Protein AF-A0A2U1C7B0-F1 (afdb_monomer_lite)

pLDDT: mean 85.65, std 7.54, range [52.12, 95.69]

Radius of gyration: 26.31 Å; chains: 1; bounding box: 56×19×80 Å

Structure (mmCIF, N/CA/C/O backbone):
data_AF-A0A2U1C7B0-F1
#
_entry.id   AF-A0A2U1C7B0-F1
#
loop_
_atom_site.group_PDB
_atom_site.id
_atom_site.type_symbol
_atom_site.label_atom_id
_atom_site.label_alt_id
_atom_site.label_comp_id
_atom_site.label_asym_id
_atom_site.label_entity_id
_atom_site.label_seq_id
_atom_site.pdbx_PDB_ins_code
_atom_site.Cartn_x
_atom_site.Cartn_y
_atom_site.Cartn_z
_atom_site.occupancy
_atom_site.B_iso_or_equiv
_atom_site.auth_seq_id
_atom_site.auth_comp_id
_atom_site.auth_asym_id
_atom_site.auth_atom_id
_atom_site.pdbx_PDB_model_num
ATOM 1 N N . MET A 1 1 ? 33.831 12.317 -49.950 1.00 58.91 1 MET A N 1
ATOM 2 C CA . MET A 1 1 ? 32.554 12.052 -49.264 1.00 58.91 1 MET A CA 1
ATOM 3 C C . MET A 1 1 ? 31.511 12.092 -50.343 1.00 58.91 1 MET A C 1
ATOM 5 O O . MET A 1 1 ? 31.180 13.172 -50.827 1.00 58.91 1 MET A O 1
ATOM 9 N N . ASP A 1 2 ? 31.132 10.909 -50.799 1.00 79.31 2 ASP A N 1
ATOM 10 C CA . ASP A 1 2 ? 30.275 10.746 -51.965 1.00 79.31 2 ASP A CA 1
ATOM 11 C C . ASP A 1 2 ? 28.805 10.803 -51.545 1.00 79.31 2 ASP A C 1
ATOM 13 O O . ASP A 1 2 ? 28.464 10.632 -50.374 1.00 79.31 2 ASP A O 1
ATOM 17 N N . ALA A 1 3 ? 27.903 11.053 -52.496 1.00 77.88 3 ALA A N 1
ATOM 18 C CA . ALA A 1 3 ? 26.464 11.127 -52.224 1.00 77.88 3 ALA A CA 1
ATOM 19 C C . ALA A 1 3 ? 25.931 9.866 -51.507 1.00 77.88 3 ALA A C 1
ATOM 21 O O . ALA A 1 3 ? 25.011 9.952 -50.693 1.00 77.88 3 ALA A O 1
ATOM 22 N N . GLN A 1 4 ? 26.558 8.711 -51.750 1.00 81.75 4 GLN A N 1
ATOM 23 C CA . GLN A 1 4 ? 26.255 7.452 -51.072 1.00 81.75 4 GLN A CA 1
ATOM 24 C C . GLN A 1 4 ? 26.572 7.492 -49.566 1.00 81.75 4 GLN A C 1
ATOM 26 O O . GLN A 1 4 ? 25.764 7.004 -48.775 1.00 81.75 4 GLN A O 1
ATOM 31 N N . ASP A 1 5 ? 27.656 8.150 -49.146 1.00 80.94 5 ASP A N 1
ATOM 32 C CA . ASP A 1 5 ? 28.03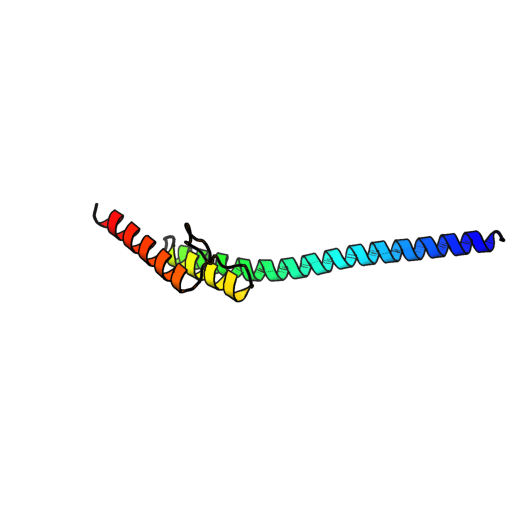6 8.274 -47.730 1.00 80.94 5 ASP A CA 1
ATOM 33 C C . ASP A 1 5 ? 26.998 9.085 -46.944 1.00 80.94 5 ASP A C 1
ATOM 35 O O . ASP A 1 5 ? 26.613 8.721 -45.832 1.00 80.94 5 ASP A O 1
ATOM 39 N N . PHE A 1 6 ? 26.478 10.159 -47.546 1.00 80.31 6 PHE A N 1
ATOM 40 C CA . PHE A 1 6 ? 25.424 10.973 -46.939 1.00 80.31 6 PHE A CA 1
ATOM 41 C C . PHE A 1 6 ? 24.107 10.205 -46.810 1.00 80.31 6 PHE A C 1
ATOM 43 O O . PHE A 1 6 ? 23.440 10.300 -45.778 1.00 80.31 6 PHE A O 1
ATOM 50 N N . THR A 1 7 ? 23.743 9.402 -47.816 1.00 87.12 7 THR A N 1
ATOM 51 C CA . THR A 1 7 ? 22.548 8.549 -47.727 1.00 87.12 7 THR A CA 1
ATOM 52 C C . THR A 1 7 ? 22.700 7.452 -46.675 1.00 87.12 7 THR A C 1
ATOM 54 O O . THR A 1 7 ? 21.766 7.213 -45.909 1.00 87.12 7 THR A O 1
ATOM 57 N N . ALA A 1 8 ? 23.881 6.837 -46.568 1.00 87.12 8 ALA A N 1
ATOM 58 C CA . ALA A 1 8 ? 24.165 5.812 -45.570 1.00 87.12 8 ALA A CA 1
ATOM 59 C C . ALA A 1 8 ? 24.121 6.380 -44.141 1.00 87.12 8 ALA A C 1
ATOM 61 O O . ALA A 1 8 ? 23.496 5.783 -43.264 1.00 87.12 8 ALA A O 1
ATOM 62 N N . LEU A 1 9 ? 24.701 7.564 -43.912 1.00 88.56 9 LEU A N 1
ATOM 63 C CA . LEU A 1 9 ? 24.630 8.259 -42.622 1.00 88.56 9 LEU A CA 1
ATOM 64 C C . LEU A 1 9 ? 23.198 8.679 -42.265 1.00 88.56 9 LEU A C 1
ATOM 66 O O . LEU A 1 9 ? 22.782 8.512 -41.119 1.00 88.56 9 LEU A O 1
ATOM 70 N N . GLY A 1 10 ? 22.428 9.177 -43.237 1.00 89.56 10 GLY A N 1
ATOM 71 C CA . GLY A 1 10 ? 21.024 9.541 -43.037 1.00 89.56 10 GLY A CA 1
ATOM 72 C C . GLY A 1 10 ? 20.154 8.342 -42.652 1.00 89.56 10 GLY A C 1
ATOM 73 O O . GLY A 1 10 ? 19.365 8.424 -41.710 1.00 89.56 10 GLY A O 1
ATOM 74 N N . LEU A 1 11 ? 20.343 7.203 -43.326 1.00 92.44 11 LEU A N 1
ATOM 75 C CA . LEU A 1 11 ? 19.661 5.951 -42.997 1.00 92.44 11 LEU A CA 1
ATOM 76 C C . LEU A 1 11 ? 20.052 5.438 -41.609 1.00 92.44 11 LEU A C 1
ATOM 78 O O . LEU A 1 11 ? 19.178 5.079 -40.823 1.00 92.44 11 LEU A O 1
ATOM 82 N N . LEU A 1 12 ? 21.344 5.449 -41.274 1.00 93.06 12 LEU A N 1
ATOM 83 C CA . LEU A 1 12 ? 21.828 5.005 -39.967 1.00 93.06 12 LEU A CA 1
ATOM 84 C C . LEU A 1 12 ? 21.268 5.878 -38.835 1.00 93.06 12 LEU A C 1
ATOM 86 O O . LEU A 1 12 ? 20.799 5.349 -37.828 1.00 93.06 12 LEU A O 1
ATOM 90 N N . ALA A 1 13 ? 21.227 7.200 -39.021 1.00 92.06 13 ALA A N 1
ATOM 91 C CA . ALA A 1 13 ? 20.611 8.120 -38.067 1.00 92.06 13 ALA A CA 1
ATOM 92 C C . ALA A 1 13 ? 19.104 7.856 -37.890 1.00 92.06 13 ALA A C 1
ATOM 94 O O . ALA A 1 13 ? 18.607 7.868 -36.761 1.00 92.06 13 ALA A O 1
ATOM 95 N N . LEU A 1 14 ? 18.386 7.557 -38.978 1.00 94.56 14 LEU A N 1
ATOM 96 C CA . LEU A 1 14 ? 16.972 7.170 -38.933 1.00 94.56 14 LEU A CA 1
ATOM 97 C C . LEU A 1 14 ? 16.755 5.874 -38.146 1.00 94.56 14 LEU A C 1
ATOM 99 O O . LEU A 1 14 ? 15.873 5.825 -37.289 1.00 94.56 14 LEU A O 1
ATOM 103 N N . PHE A 1 15 ? 17.575 4.847 -38.387 1.00 95.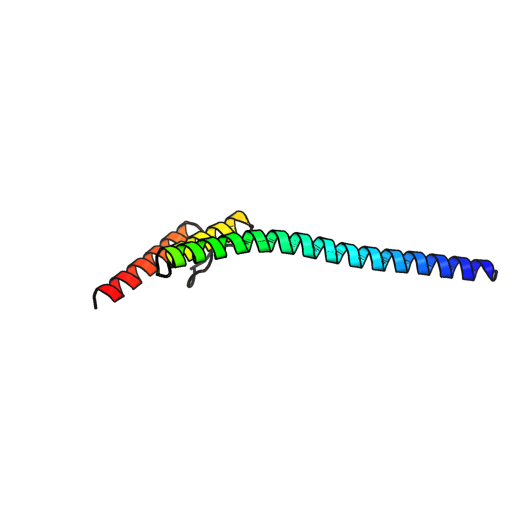69 15 PHE A N 1
ATOM 104 C CA . PHE A 1 15 ? 17.498 3.583 -37.652 1.00 95.69 15 PHE A CA 1
ATOM 105 C C . PHE A 1 15 ? 17.769 3.768 -36.157 1.00 95.69 15 PHE A C 1
ATOM 107 O O . PHE A 1 15 ? 17.014 3.254 -35.332 1.00 95.69 15 PHE A O 1
ATOM 114 N N . VAL A 1 16 ? 18.797 4.540 -35.796 1.00 94.75 16 VAL A N 1
ATOM 115 C CA . VAL A 1 16 ? 19.113 4.846 -34.391 1.00 94.75 16 VAL A CA 1
ATOM 116 C C . VAL A 1 16 ? 17.973 5.628 -33.731 1.00 94.75 16 VAL A C 1
ATOM 118 O O . VAL A 1 16 ? 17.556 5.289 -32.622 1.00 94.75 16 VAL A O 1
ATOM 121 N N . GLY A 1 17 ? 17.417 6.631 -34.418 1.00 94.88 17 GLY A N 1
ATOM 122 C CA . GLY A 1 17 ? 16.276 7.404 -33.926 1.00 94.88 17 GLY A CA 1
ATOM 123 C C . GLY A 1 17 ? 15.030 6.542 -33.712 1.00 94.88 17 GLY A C 1
ATOM 124 O O . GLY A 1 17 ? 14.399 6.616 -32.656 1.00 94.88 17 GLY A O 1
ATOM 125 N N . ALA A 1 18 ? 14.705 5.671 -34.670 1.00 94.94 18 ALA A N 1
ATOM 126 C CA . ALA A 1 18 ? 13.588 4.738 -34.559 1.00 94.94 18 ALA A CA 1
ATOM 127 C C . ALA A 1 18 ? 13.784 3.755 -33.394 1.00 94.94 18 ALA A C 1
ATOM 129 O O . ALA A 1 18 ? 12.875 3.581 -32.582 1.00 94.94 18 ALA A O 1
ATOM 130 N N . ALA A 1 19 ? 14.980 3.176 -33.249 1.00 94.75 19 ALA A N 1
ATOM 131 C CA . ALA A 1 19 ? 15.307 2.277 -32.144 1.00 94.75 19 ALA A CA 1
ATOM 132 C C . ALA A 1 19 ? 15.178 2.971 -30.777 1.00 94.75 19 ALA A C 1
ATOM 134 O O . ALA A 1 19 ? 14.604 2.400 -29.847 1.00 94.75 19 ALA A O 1
ATOM 135 N N . TYR A 1 20 ? 15.634 4.223 -30.658 1.00 94.94 20 TYR A N 1
ATOM 136 C CA . TYR A 1 20 ? 15.483 5.014 -29.436 1.00 94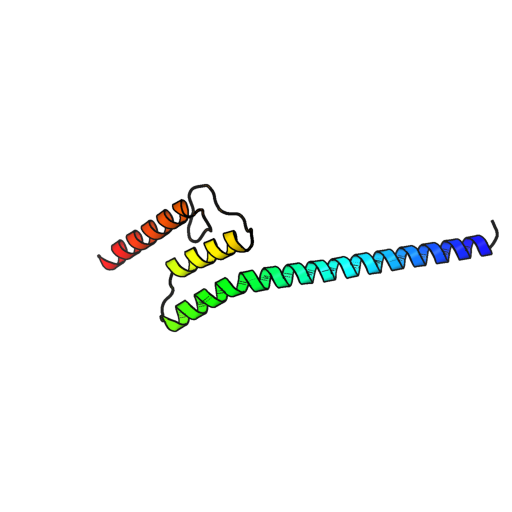.94 20 TYR A CA 1
ATOM 137 C C . TYR A 1 20 ? 14.009 5.272 -29.088 1.00 94.94 20 TYR A C 1
ATOM 139 O O . TYR A 1 20 ? 13.603 5.101 -27.936 1.00 94.94 20 TYR A O 1
ATOM 147 N N . LEU A 1 21 ? 13.188 5.655 -30.072 1.00 94.31 21 LEU A N 1
ATOM 148 C CA . LEU A 1 21 ? 11.758 5.899 -29.863 1.00 94.31 21 LEU A CA 1
ATOM 149 C C . LEU A 1 21 ? 11.017 4.620 -29.455 1.00 94.31 21 LEU A C 1
ATOM 151 O O . LEU A 1 21 ? 10.217 4.656 -28.516 1.00 94.31 21 LEU A O 1
ATOM 155 N N . ILE A 1 22 ? 11.328 3.490 -30.100 1.00 94.19 22 ILE A N 1
ATOM 156 C CA . ILE A 1 22 ? 10.768 2.181 -29.748 1.00 94.19 22 ILE A CA 1
ATOM 157 C C . ILE A 1 22 ? 11.177 1.811 -28.322 1.00 94.19 22 ILE A C 1
ATOM 159 O O . ILE A 1 22 ? 10.299 1.556 -27.499 1.00 94.19 22 ILE A O 1
ATOM 163 N N . GLY A 1 23 ? 12.466 1.877 -27.978 1.00 92.69 23 GLY A N 1
ATOM 164 C CA . GLY A 1 23 ? 12.950 1.573 -26.627 1.00 92.69 23 GLY A CA 1
ATOM 165 C C . GLY A 1 23 ? 12.304 2.453 -25.552 1.00 92.69 23 GLY A C 1
ATOM 166 O O . GLY A 1 2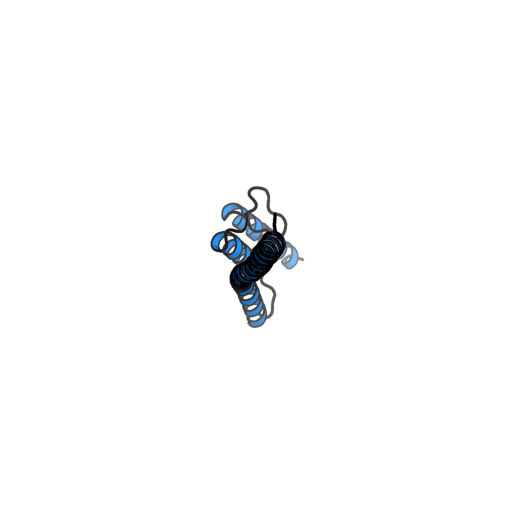3 ? 11.841 1.952 -24.527 1.00 92.69 23 GLY A O 1
ATOM 167 N N . ARG A 1 24 ? 12.166 3.760 -25.813 1.00 92.31 24 ARG A N 1
ATOM 168 C CA . ARG A 1 24 ? 11.467 4.696 -24.918 1.00 92.31 24 ARG A CA 1
ATOM 169 C C . ARG A 1 24 ? 9.986 4.348 -24.760 1.00 92.31 24 ARG A C 1
ATOM 171 O O . ARG A 1 24 ? 9.440 4.517 -23.672 1.00 92.31 24 ARG A O 1
ATOM 178 N N . SER A 1 25 ? 9.325 3.895 -25.824 1.00 90.38 25 SER A N 1
ATOM 179 C CA . SER A 1 25 ? 7.919 3.487 -25.765 1.00 90.38 25 SER A CA 1
ATOM 180 C C . SER A 1 25 ? 7.739 2.189 -24.971 1.00 90.38 25 SER A C 1
ATOM 182 O O . SER A 1 25 ? 6.925 2.157 -24.051 1.00 90.38 25 SER A O 1
ATOM 184 N N . VAL A 1 26 ? 8.563 1.169 -25.231 1.00 90.62 26 VAL A N 1
ATOM 185 C CA . VAL A 1 26 ? 8.538 -0.122 -24.528 1.00 90.62 26 VAL A CA 1
ATOM 186 C C . VAL A 1 26 ? 8.834 0.059 -23.042 1.00 90.62 26 VAL A C 1
ATOM 188 O O . VAL A 1 26 ? 8.103 -0.476 -22.212 1.00 90.62 26 VAL A O 1
ATOM 191 N N . GLY A 1 27 ? 9.826 0.884 -22.689 1.00 87.56 27 GLY A N 1
ATOM 192 C CA . GLY A 1 27 ? 10.134 1.184 -21.289 1.00 87.56 27 GLY A CA 1
ATOM 193 C C . GLY A 1 27 ? 8.955 1.819 -20.543 1.00 87.56 27 GLY A C 1
ATOM 194 O O . GLY A 1 27 ? 8.682 1.457 -19.401 1.00 87.56 27 GLY A O 1
ATOM 195 N N . LYS A 1 28 ? 8.190 2.706 -21.198 1.00 87.94 28 LYS A N 1
ATOM 196 C CA . LYS A 1 28 ? 6.964 3.269 -20.608 1.00 87.94 28 LYS A CA 1
ATOM 197 C C . LYS A 1 28 ? 5.887 2.210 -20.390 1.00 87.94 28 LYS A C 1
ATOM 199 O O . LYS A 1 28 ? 5.252 2.233 -19.341 1.00 87.94 28 LYS A O 1
ATOM 204 N N . TYR A 1 29 ? 5.682 1.305 -21.349 1.00 84.38 29 TYR A N 1
ATOM 205 C CA . TYR A 1 29 ? 4.691 0.233 -21.216 1.00 84.38 29 TYR A CA 1
ATOM 206 C C . TYR A 1 29 ? 5.048 -0.737 -20.088 1.00 84.38 29 TYR A C 1
ATOM 208 O O . TYR A 1 29 ? 4.207 -0.995 -19.232 1.00 84.38 29 TYR A O 1
ATOM 216 N N . GLN A 1 30 ? 6.302 -1.189 -20.018 1.00 86.31 30 GLN A N 1
ATOM 217 C CA . GLN A 1 30 ? 6.770 -2.067 -18.939 1.00 86.31 30 GLN A CA 1
ATOM 218 C C . GLN A 1 30 ? 6.649 -1.398 -17.568 1.00 86.31 30 GLN A C 1
ATOM 220 O O . GLN A 1 30 ? 6.193 -2.011 -16.604 1.00 86.31 30 GLN A O 1
ATOM 225 N N . GLN A 1 31 ? 7.005 -0.114 -17.475 1.00 82.31 31 GLN A N 1
ATOM 226 C CA . GLN A 1 31 ? 6.833 0.634 -16.237 1.00 82.31 31 GLN A CA 1
ATOM 227 C C . GLN A 1 31 ? 5.349 0.737 -15.856 1.00 82.31 31 GLN A C 1
ATOM 229 O O . GLN A 1 31 ? 5.006 0.526 -14.698 1.00 82.31 31 GLN A O 1
ATOM 234 N N . GLN A 1 32 ? 4.453 1.018 -16.805 1.00 84.56 32 GLN A N 1
ATOM 235 C CA . GLN A 1 32 ? 3.012 1.059 -16.536 1.00 84.56 32 GLN A CA 1
ATOM 236 C C . GLN A 1 32 ? 2.460 -0.288 -16.063 1.00 84.56 32 GLN A C 1
ATOM 238 O O . GLN A 1 32 ? 1.591 -0.303 -15.194 1.00 84.56 32 GLN A O 1
ATOM 243 N N . GLU A 1 33 ? 2.951 -1.398 -16.607 1.00 86.12 33 GLU A N 1
ATOM 244 C CA . GLU A 1 33 ? 2.533 -2.745 -16.217 1.00 86.12 33 GLU A CA 1
ATOM 245 C C . GLU A 1 33 ? 2.957 -3.076 -14.781 1.00 86.12 33 GLU A C 1
ATOM 247 O O . GLU A 1 33 ? 2.106 -3.416 -13.961 1.00 86.12 33 GLU A O 1
ATOM 252 N N . LEU A 1 34 ? 4.222 -2.828 -14.425 1.00 85.19 34 LEU A N 1
ATOM 253 C CA . LEU A 1 34 ? 4.713 -2.984 -13.049 1.00 85.19 34 LEU A CA 1
ATOM 254 C C . LEU A 1 34 ? 3.935 -2.108 -12.056 1.00 85.19 34 LEU A C 1
ATOM 256 O O . LEU A 1 34 ? 3.553 -2.558 -10.974 1.00 85.19 34 LEU A O 1
ATOM 260 N N . TRP A 1 35 ? 3.659 -0.855 -12.432 1.00 83.44 35 TRP A N 1
ATOM 261 C CA . TRP A 1 35 ? 2.842 0.047 -11.618 1.00 83.44 35 TRP A CA 1
ATOM 262 C C . TRP A 1 35 ? 1.402 -0.449 -11.476 1.00 83.44 35 TRP A C 1
ATOM 264 O O . TRP A 1 35 ? 0.826 -0.321 -10.396 1.00 83.44 35 TRP A O 1
ATOM 274 N N . ARG A 1 36 ? 0.814 -1.023 -12.532 1.00 85.25 36 ARG A N 1
ATOM 275 C CA . ARG A 1 36 ? -0.530 -1.613 -12.484 1.00 85.25 36 ARG A CA 1
ATOM 276 C C . ARG A 1 36 ? -0.586 -2.802 -11.544 1.00 85.25 36 ARG A C 1
ATOM 278 O O . ARG A 1 36 ? -1.479 -2.831 -10.707 1.00 85.25 36 ARG A O 1
ATOM 285 N N . GLU A 1 37 ? 0.351 -3.740 -11.642 1.00 84.81 37 GLU A N 1
ATOM 286 C CA . GLU A 1 37 ? 0.386 -4.906 -10.755 1.00 84.81 37 GLU A CA 1
ATOM 287 C C . GLU A 1 37 ? 0.535 -4.496 -9.288 1.00 84.81 37 GLU A C 1
ATOM 289 O O . GLU A 1 37 ? -0.186 -4.986 -8.419 1.00 84.81 37 GLU A O 1
ATOM 294 N N . HIS A 1 38 ? 1.435 -3.553 -9.010 1.00 84.00 38 HIS A N 1
ATOM 295 C CA . HIS A 1 38 ? 1.641 -3.039 -7.660 1.00 84.00 38 HIS A CA 1
ATOM 296 C C . HIS A 1 38 ? 0.402 -2.305 -7.118 1.00 84.00 38 HIS A C 1
ATOM 298 O O . HIS A 1 38 ? 0.010 -2.487 -5.961 1.00 84.00 38 HIS A O 1
ATOM 304 N N . MET A 1 39 ? -0.266 -1.508 -7.958 1.00 83.56 39 MET A N 1
ATOM 305 C CA . MET A 1 39 ? -1.512 -0.837 -7.583 1.00 83.56 39 MET A CA 1
ATOM 306 C C . MET A 1 39 ? -2.667 -1.815 -7.388 1.00 83.56 39 MET A C 1
ATOM 308 O O . MET A 1 39 ? -3.460 -1.624 -6.468 1.00 83.56 39 MET A O 1
ATOM 312 N N . ASP A 1 40 ? -2.754 -2.874 -8.194 1.00 87.94 40 ASP A N 1
ATOM 313 C CA . ASP A 1 40 ? -3.779 -3.905 -8.040 1.00 87.94 40 ASP A CA 1
ATOM 314 C C . ASP A 1 40 ? -3.653 -4.598 -6.679 1.00 87.94 40 ASP A C 1
ATOM 316 O O . ASP A 1 40 ? -4.627 -4.676 -5.928 1.00 87.94 40 ASP A O 1
ATOM 320 N N . LYS A 1 41 ? -2.433 -4.992 -6.288 1.00 86.12 41 LYS A N 1
ATOM 321 C CA . LYS A 1 41 ? -2.172 -5.551 -4.952 1.00 86.12 41 LYS A CA 1
ATOM 322 C C . LYS A 1 41 ? -2.557 -4.580 -3.836 1.00 86.12 41 LYS A C 1
ATOM 324 O O . LYS A 1 41 ? -3.268 -4.963 -2.909 1.00 86.12 41 LYS A O 1
ATOM 329 N N . CYS A 1 42 ? -2.173 -3.307 -3.956 1.00 84.25 42 CYS A N 1
ATOM 330 C CA . CYS A 1 42 ? -2.564 -2.266 -3.003 1.00 84.25 42 CYS A CA 1
ATOM 331 C C . CYS A 1 42 ? -4.091 -2.109 -2.882 1.00 84.25 42 CYS A C 1
ATOM 333 O O . CYS A 1 42 ? -4.607 -1.923 -1.777 1.00 84.25 42 CYS A O 1
ATOM 335 N N . ASN A 1 43 ? -4.811 -2.179 -4.004 1.00 88.56 43 ASN A N 1
ATOM 336 C CA . ASN A 1 43 ? -6.260 -2.007 -4.054 1.00 88.56 43 ASN A CA 1
ATOM 337 C C . ASN A 1 43 ? -7.013 -3.179 -3.419 1.00 88.56 43 ASN A C 1
ATOM 339 O O . ASN A 1 43 ? -8.051 -2.953 -2.800 1.00 88.56 43 ASN A O 1
ATOM 343 N N . ARG A 1 44 ? -6.479 -4.407 -3.482 1.00 90.81 44 ARG A N 1
ATOM 344 C CA . ARG A 1 44 ? -7.099 -5.585 -2.844 1.00 90.81 44 ARG A CA 1
ATOM 345 C C . ARG A 1 44 ? -7.333 -5.387 -1.348 1.00 90.81 44 ARG A C 1
ATOM 347 O O . ARG A 1 44 ? -8.401 -5.734 -0.856 1.00 90.81 44 ARG A O 1
ATOM 354 N N . TYR A 1 45 ? -6.390 -4.770 -0.635 1.00 89.31 45 TYR A N 1
ATOM 355 C CA . TYR A 1 45 ? -6.560 -4.457 0.789 1.00 89.31 45 TYR A CA 1
ATOM 356 C C . TYR A 1 45 ? -7.683 -3.444 1.035 1.00 89.31 45 TYR A C 1
ATOM 358 O O . TYR A 1 45 ? -8.435 -3.575 1.997 1.00 89.31 45 TYR A O 1
ATOM 366 N N . VAL A 1 46 ? -7.818 -2.441 0.163 1.00 88.06 46 VAL A N 1
ATOM 367 C CA . VAL A 1 46 ? -8.879 -1.428 0.266 1.00 88.06 46 VAL A CA 1
ATOM 368 C C . 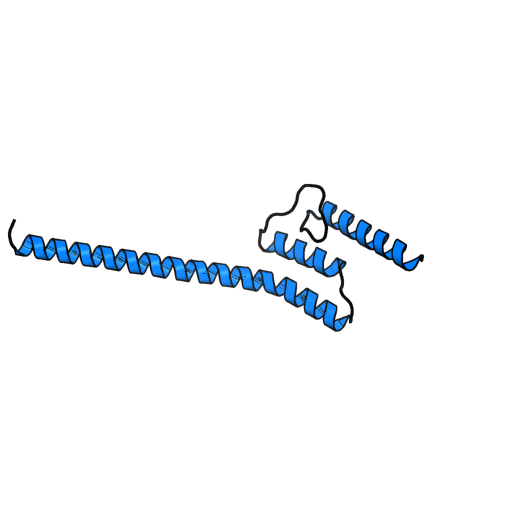VAL A 1 46 ? -10.247 -2.054 0.007 1.00 88.06 46 VAL A C 1
ATOM 370 O O . VAL A 1 46 ? -11.185 -1.796 0.759 1.00 88.06 46 VAL A O 1
ATOM 373 N N . TYR A 1 47 ? -10.357 -2.899 -1.021 1.00 91.94 47 TYR A N 1
ATOM 374 C CA . TYR A 1 47 ? -11.595 -3.616 -1.320 1.00 91.94 47 TYR A CA 1
ATOM 375 C C . TYR A 1 47 ? -11.976 -4.585 -0.205 1.00 91.94 47 TYR A C 1
ATOM 377 O O . TYR A 1 47 ? -13.121 -4.563 0.221 1.00 91.94 47 TYR A O 1
ATOM 385 N N . ALA A 1 48 ? -11.019 -5.323 0.362 1.00 92.69 48 ALA A N 1
ATOM 386 C CA . ALA A 1 48 ? -11.286 -6.219 1.485 1.00 92.69 48 ALA A CA 1
ATOM 387 C C . ALA A 1 48 ? -11.880 -5.486 2.701 1.00 92.69 48 ALA A C 1
ATOM 389 O O . ALA A 1 48 ? -12.811 -5.985 3.329 1.00 92.69 48 ALA A O 1
ATOM 390 N N . VAL A 1 49 ? -11.385 -4.284 3.025 1.00 92.75 49 VAL A N 1
ATOM 391 C CA . VAL A 1 49 ? -11.975 -3.479 4.108 1.00 92.75 49 VAL A CA 1
ATOM 392 C C . VAL A 1 49 ? -13.358 -2.965 3.731 1.00 92.75 49 VAL A C 1
ATOM 394 O O . VAL A 1 49 ? -14.255 -2.975 4.565 1.00 92.75 49 VAL A O 1
ATOM 397 N N . LYS A 1 50 ? -13.560 -2.543 2.481 1.00 92.19 50 LYS A N 1
ATOM 398 C CA . LYS A 1 50 ? -14.872 -2.087 2.014 1.00 92.19 50 LYS A CA 1
ATOM 399 C C . LYS A 1 50 ? -15.915 -3.207 2.055 1.00 92.19 50 LYS A C 1
ATOM 401 O O . LYS A 1 50 ? -17.054 -2.959 2.447 1.00 92.19 50 LYS A O 1
ATOM 406 N N . ASP A 1 51 ? -15.537 -4.419 1.671 1.00 94.31 51 ASP A N 1
ATOM 407 C CA . ASP A 1 51 ? -16.407 -5.592 1.725 1.00 94.31 51 ASP A CA 1
ATOM 408 C C . ASP A 1 51 ? -16.743 -5.941 3.177 1.00 94.31 51 ASP A C 1
ATOM 410 O O . ASP A 1 51 ? -17.911 -6.151 3.499 1.00 94.31 51 ASP A O 1
ATOM 414 N N . LEU A 1 52 ? -15.752 -5.886 4.076 1.00 92.44 52 LEU A N 1
ATOM 415 C CA . LEU A 1 52 ? -15.968 -6.045 5.514 1.00 92.44 52 LEU A CA 1
ATOM 416 C C . LEU A 1 52 ? -16.945 -4.996 6.062 1.00 92.44 52 LEU A C 1
ATOM 418 O O . LEU A 1 52 ? -17.903 -5.355 6.741 1.00 92.44 52 LEU A O 1
ATOM 422 N N . ASP A 1 53 ? -16.734 -3.715 5.752 1.00 92.75 53 ASP A N 1
ATOM 423 C CA . ASP A 1 53 ? -17.617 -2.622 6.175 1.00 92.75 53 ASP A CA 1
ATOM 424 C C . ASP A 1 53 ? -19.047 -2.827 5.639 1.00 92.75 53 ASP A C 1
ATOM 426 O O . ASP A 1 53 ? -20.028 -2.564 6.335 1.00 92.75 53 ASP A O 1
ATOM 430 N N . THR A 1 54 ? -19.172 -3.344 4.412 1.00 92.88 54 THR A N 1
ATOM 431 C CA . THR A 1 54 ? -20.463 -3.656 3.782 1.00 92.88 54 THR A CA 1
ATOM 432 C C . THR A 1 54 ? -21.169 -4.810 4.494 1.00 92.88 54 THR A C 1
ATOM 434 O O . THR A 1 54 ? -22.365 -4.716 4.759 1.00 92.88 54 THR A O 1
ATOM 437 N N . TRP A 1 55 ? -20.452 -5.883 4.837 1.00 91.88 55 TRP A N 1
ATOM 438 C CA . TRP A 1 55 ? -21.014 -7.034 5.553 1.00 91.88 55 TRP A CA 1
ATOM 439 C C . TRP A 1 55 ? -21.398 -6.705 6.993 1.00 91.88 55 TRP A C 1
ATOM 441 O O . TRP A 1 55 ? -22.434 -7.158 7.472 1.00 91.88 55 TRP A O 1
ATOM 451 N N . CYS A 1 56 ? -20.583 -5.904 7.677 1.00 91.19 56 CYS A N 1
ATOM 452 C CA . CYS A 1 56 ? -20.834 -5.494 9.056 1.00 91.19 56 CYS A CA 1
ATOM 453 C C . CYS A 1 56 ? -21.890 -4.381 9.163 1.00 91.19 56 CYS A C 1
ATOM 455 O O . CYS A 1 56 ? -22.406 -4.132 10.251 1.00 91.19 56 CYS A O 1
ATOM 457 N N . GLY A 1 57 ? -22.201 -3.687 8.062 1.00 90.88 57 GLY A N 1
ATOM 458 C CA . GLY A 1 57 ? -23.148 -2.569 8.040 1.00 90.88 57 GLY A CA 1
ATOM 459 C C . GLY A 1 57 ? -22.645 -1.303 8.747 1.00 90.88 57 GLY A C 1
ATOM 460 O O . GLY A 1 57 ? -23.417 -0.371 8.962 1.00 90.88 57 GLY A O 1
ATOM 461 N N . HIS A 1 58 ? -21.364 -1.248 9.114 1.00 88.81 58 HIS A N 1
ATOM 462 C CA . HIS A 1 58 ? -20.726 -0.084 9.719 1.00 88.81 58 HIS A CA 1
ATOM 463 C C . HIS A 1 58 ? -19.253 -0.016 9.316 1.00 88.81 58 HIS A C 1
ATOM 465 O O . HIS A 1 58 ? -18.628 -1.030 9.014 1.00 88.81 58 HIS A O 1
ATOM 471 N N . GLN A 1 59 ? -18.672 1.184 9.362 1.00 87.75 59 GLN A N 1
ATOM 472 C CA . GLN A 1 59 ? -17.243 1.345 9.112 1.00 87.75 59 GLN A CA 1
ATOM 473 C C . GLN A 1 59 ? -16.418 0.824 10.292 1.00 87.75 59 GLN A C 1
ATOM 475 O O . GLN A 1 59 ? -16.707 1.153 11.446 1.00 87.75 59 GLN A O 1
ATOM 480 N N . SER A 1 60 ? -15.372 0.048 10.007 1.00 88.19 60 SER A N 1
ATOM 481 C CA . SER A 1 60 ? -14.425 -0.458 11.000 1.00 88.19 60 SER A CA 1
ATOM 482 C C . SER A 1 60 ? -13.088 0.296 10.922 1.00 88.19 60 SER A C 1
ATOM 484 O O . SER A 1 60 ? -12.239 -0.011 10.075 1.00 88.19 60 SER A O 1
ATOM 486 N N . PRO A 1 61 ? -12.849 1.292 11.801 1.00 86.56 61 PRO A N 1
ATOM 487 C CA . PRO A 1 61 ? -11.581 2.024 11.818 1.00 86.56 61 PRO A CA 1
ATOM 488 C C . PRO A 1 61 ? -10.387 1.104 12.133 1.00 86.56 61 PRO A C 1
ATOM 490 O O . PRO A 1 61 ? -9.310 1.277 11.562 1.00 86.56 61 PRO A O 1
ATOM 493 N N . HIS A 1 62 ? -10.590 0.061 12.947 1.00 88.31 62 HIS A N 1
ATOM 494 C CA . HIS A 1 62 ? -9.586 -0.969 13.232 1.00 88.31 62 HIS A CA 1
ATOM 495 C C . HIS A 1 62 ? -9.167 -1.728 11.971 1.00 88.31 62 HIS A C 1
ATOM 497 O O . HIS A 1 62 ? -7.973 -1.902 11.723 1.00 88.31 62 HIS A O 1
ATOM 503 N N . ALA A 1 63 ? -10.132 -2.145 11.147 1.00 89.88 63 ALA A N 1
ATOM 504 C CA . ALA A 1 63 ? -9.846 -2.876 9.916 1.00 89.88 63 ALA A CA 1
ATOM 505 C C . ALA A 1 63 ? -9.072 -2.019 8.907 1.00 89.88 63 ALA A C 1
ATOM 507 O O . ALA A 1 63 ? -8.113 -2.504 8.305 1.00 89.88 63 ALA A O 1
ATOM 508 N N . ARG A 1 64 ? -9.420 -0.730 8.769 1.00 89.56 64 ARG A N 1
ATOM 509 C CA . ARG A 1 64 ? -8.678 0.211 7.909 1.00 89.56 64 ARG A CA 1
ATOM 510 C C . ARG A 1 64 ? -7.217 0.345 8.324 1.00 89.56 64 ARG A C 1
ATOM 512 O O . ARG A 1 64 ? -6.334 0.294 7.468 1.00 89.56 64 ARG A O 1
ATOM 519 N N . LEU A 1 65 ? -6.965 0.499 9.621 1.00 89.31 65 LEU A N 1
ATOM 520 C CA . LEU A 1 65 ? -5.616 0.625 10.170 1.00 89.31 65 LEU A CA 1
ATOM 521 C C . LEU A 1 65 ? -4.780 -0.640 9.940 1.00 89.31 65 LEU A C 1
ATOM 523 O O . LEU A 1 65 ? -3.645 -0.554 9.469 1.00 89.31 65 LEU A O 1
ATOM 527 N N . ILE A 1 66 ? -5.353 -1.819 10.200 1.00 88.25 66 ILE A N 1
ATOM 528 C CA . ILE A 1 66 ? -4.679 -3.103 9.963 1.00 88.25 66 ILE A CA 1
ATOM 529 C C . ILE A 1 66 ? -4.385 -3.289 8.472 1.00 88.25 66 ILE A C 1
ATOM 531 O O . ILE A 1 66 ? -3.257 -3.611 8.105 1.00 88.25 66 ILE A O 1
ATOM 535 N N . ALA A 1 67 ? -5.360 -3.035 7.598 1.00 89.81 67 ALA A N 1
ATOM 536 C CA . ALA A 1 67 ? -5.176 -3.162 6.156 1.00 89.81 67 ALA A CA 1
ATOM 537 C C . ALA A 1 67 ? -4.107 -2.203 5.618 1.00 89.81 67 ALA A C 1
ATOM 539 O O . ALA A 1 67 ? -3.324 -2.587 4.753 1.00 89.81 67 ALA A O 1
ATOM 540 N N . ARG A 1 68 ? -4.018 -0.978 6.152 1.00 86.88 68 ARG A N 1
ATOM 541 C CA . ARG A 1 68 ? -2.943 -0.037 5.808 1.00 86.88 68 ARG A CA 1
ATOM 542 C C . ARG A 1 68 ? -1.575 -0.516 6.277 1.00 86.88 68 ARG A C 1
ATOM 544 O O . ARG A 1 68 ? -0.627 -0.422 5.506 1.00 86.88 68 ARG A O 1
ATOM 551 N N . HIS A 1 69 ? -1.466 -1.064 7.488 1.00 88.62 69 HIS A N 1
ATOM 552 C CA . HIS A 1 69 ? -0.216 -1.663 7.959 1.00 88.62 69 HIS A CA 1
ATOM 553 C C . HIS A 1 69 ? 0.214 -2.839 7.072 1.00 88.62 69 HIS A C 1
ATOM 555 O O . HIS A 1 69 ? 1.357 -2.875 6.629 1.00 88.62 69 HIS A O 1
ATOM 561 N N . LEU A 1 70 ? -0.705 -3.761 6.765 1.00 87.69 70 LEU A N 1
ATOM 562 C CA . LEU A 1 70 ? -0.436 -4.909 5.894 1.00 87.69 70 LEU A CA 1
ATOM 563 C C . LEU A 1 70 ? -0.043 -4.474 4.484 1.00 87.69 70 LEU A C 1
ATOM 565 O O . LEU A 1 70 ? 0.913 -5.010 3.934 1.00 87.69 70 LEU A O 1
ATOM 569 N N . ARG A 1 71 ? -0.728 -3.472 3.926 1.00 88.31 71 ARG A N 1
ATOM 570 C CA . ARG A 1 71 ? -0.371 -2.879 2.638 1.00 88.31 71 ARG A CA 1
ATOM 571 C C . ARG A 1 71 ? 1.040 -2.295 2.677 1.00 88.31 71 ARG A C 1
ATOM 573 O O . ARG A 1 71 ? 1.824 -2.576 1.783 1.00 88.31 71 ARG A O 1
ATOM 580 N N . SER A 1 72 ? 1.386 -1.511 3.696 1.00 87.31 72 SER A N 1
ATOM 581 C CA . SER A 1 72 ? 2.722 -0.915 3.779 1.00 87.31 72 SER A CA 1
ATOM 582 C C . SER A 1 72 ? 3.823 -1.946 4.014 1.00 87.31 72 SER A C 1
ATOM 584 O O . SER A 1 72 ? 4.835 -1.919 3.322 1.00 87.31 72 SER A O 1
ATOM 586 N N . ALA A 1 73 ? 3.617 -2.895 4.927 1.00 85.12 73 ALA A N 1
ATOM 587 C CA . ALA A 1 73 ? 4.587 -3.948 5.210 1.00 85.12 73 ALA A CA 1
ATOM 588 C C . ALA A 1 73 ? 4.746 -4.941 4.042 1.00 85.12 73 ALA A C 1
ATOM 590 O O . ALA A 1 73 ? 5.861 -5.365 3.755 1.00 85.12 73 ALA A O 1
ATOM 591 N N . GLY A 1 74 ? 3.646 -5.306 3.374 1.00 81.69 74 GLY A N 1
ATOM 592 C CA . GLY A 1 74 ? 3.622 -6.292 2.290 1.00 81.69 74 GLY A CA 1
ATOM 593 C C . GLY A 1 74 ? 4.063 -5.744 0.934 1.00 81.69 74 GLY A C 1
ATOM 594 O O . GLY A 1 74 ? 4.738 -6.444 0.186 1.00 81.69 74 GLY A O 1
ATOM 595 N N . GLU A 1 75 ? 3.738 -4.485 0.632 1.00 84.62 75 GLU A N 1
ATOM 596 C CA . GLU A 1 75 ? 4.094 -3.835 -0.638 1.00 84.62 75 GLU A CA 1
ATOM 597 C C . GLU A 1 75 ? 5.347 -2.948 -0.518 1.00 84.62 75 GLU A C 1
ATOM 599 O O . GLU A 1 75 ? 5.724 -2.262 -1.464 1.00 84.62 75 GLU A O 1
ATOM 604 N N . GLY A 1 76 ? 6.013 -2.941 0.642 1.00 79.38 76 GLY A N 1
ATOM 605 C CA . GLY A 1 76 ? 7.224 -2.147 0.870 1.00 79.38 76 GLY A CA 1
ATOM 606 C C . GLY A 1 76 ? 6.986 -0.633 0.859 1.00 79.38 76 GLY A C 1
ATOM 607 O O . GLY A 1 76 ? 7.914 0.134 0.600 1.00 79.38 76 GLY A O 1
ATOM 608 N N . LEU A 1 77 ? 5.755 -0.182 1.130 1.00 77.25 77 LEU A N 1
ATOM 609 C CA . LEU A 1 77 ? 5.477 1.243 1.308 1.00 77.25 77 LEU A CA 1
ATOM 610 C C . LEU A 1 77 ? 6.000 1.688 2.678 1.00 77.25 77 LEU A C 1
ATOM 612 O O . LEU A 1 77 ? 5.914 0.956 3.665 1.00 77.25 77 LEU A O 1
ATOM 616 N N . GLY A 1 78 ? 6.530 2.909 2.745 1.00 77.19 78 GLY A N 1
ATOM 617 C CA . GLY A 1 78 ? 7.106 3.457 3.972 1.00 77.19 78 GLY A CA 1
ATOM 618 C C . GLY A 1 78 ? 6.149 3.390 5.169 1.00 77.19 78 GLY A C 1
ATOM 619 O O . GLY A 1 78 ? 4.936 3.574 5.037 1.00 77.19 78 GLY A O 1
ATOM 620 N N . LEU A 1 79 ? 6.719 3.138 6.348 1.00 81.75 79 LEU A N 1
ATOM 621 C CA . LEU A 1 79 ? 6.024 3.192 7.631 1.00 81.75 79 LEU A CA 1
ATOM 622 C C . LEU A 1 79 ? 6.397 4.482 8.359 1.00 81.75 79 LEU A C 1
ATOM 624 O O . LEU A 1 79 ? 7.559 4.892 8.352 1.00 81.75 79 LEU A O 1
ATOM 628 N N . SER A 1 80 ? 5.431 5.093 9.040 1.00 75.19 80 SER A N 1
ATOM 629 C CA . SER A 1 80 ? 5.719 6.189 9.960 1.00 75.19 80 SER A CA 1
ATOM 630 C C . SER A 1 80 ? 6.419 5.637 11.210 1.00 75.19 80 SER A C 1
ATOM 632 O O . SER A 1 80 ? 5.923 4.720 11.875 1.00 75.19 80 SER A O 1
ATOM 634 N N . GLY A 1 81 ? 7.613 6.167 11.494 1.00 63.78 81 GLY A N 1
ATOM 635 C CA . GLY A 1 81 ? 8.437 5.811 12.656 1.00 63.78 81 GLY A CA 1
ATOM 636 C C . GLY A 1 81 ? 8.244 6.727 13.871 1.00 63.78 81 GLY A C 1
ATOM 637 O O . GLY A 1 81 ? 8.894 6.515 14.890 1.00 63.78 81 GLY A O 1
ATOM 638 N N . GLY A 1 82 ? 7.394 7.754 13.751 1.00 69.81 82 GLY A N 1
ATOM 639 C CA . GLY A 1 82 ? 7.141 8.760 14.786 1.00 69.81 82 GLY A CA 1
ATOM 640 C C . GLY A 1 82 ? 5.814 8.549 15.517 1.00 69.81 82 GLY A C 1
ATOM 641 O O . GLY A 1 82 ? 5.388 7.419 15.742 1.00 69.81 82 GLY A O 1
ATOM 642 N N . THR A 1 83 ? 5.152 9.651 15.883 1.00 67.56 83 THR A N 1
ATOM 643 C CA . THR A 1 83 ? 3.798 9.626 16.456 1.00 67.56 83 THR A CA 1
ATOM 644 C C . THR A 1 83 ? 2.767 9.601 15.322 1.00 67.56 83 THR A C 1
ATOM 646 O O . THR A 1 83 ? 2.571 10.642 14.696 1.00 67.56 83 THR A O 1
ATOM 649 N N . PRO A 1 84 ? 2.098 8.467 15.049 1.00 68.00 84 PRO A N 1
ATOM 650 C CA . PRO A 1 84 ? 1.073 8.398 14.012 1.00 68.00 84 PRO A CA 1
ATOM 651 C C . PRO A 1 84 ? -0.071 9.387 14.230 1.00 68.00 84 PRO A C 1
ATOM 653 O O . PRO A 1 84 ? -0.557 9.542 15.360 1.00 68.00 84 PRO A O 1
ATOM 656 N N . VAL A 1 85 ? -0.569 9.958 13.131 1.00 69.44 85 VAL A N 1
ATOM 657 C CA . VAL A 1 85 ? -1.791 10.772 13.110 1.00 69.44 85 VAL A CA 1
ATOM 658 C C . VAL A 1 85 ? -2.857 10.100 12.239 1.00 69.44 85 VAL A C 1
ATOM 660 O O . VAL A 1 85 ? -2.596 9.676 11.117 1.00 69.44 85 VAL A O 1
ATOM 663 N N . GLY A 1 86 ? -4.085 9.994 12.759 1.00 73.31 86 GLY A N 1
ATOM 664 C CA . GLY A 1 86 ? -5.212 9.391 12.038 1.00 73.31 86 GLY A CA 1
ATOM 665 C C . GLY A 1 86 ? -4.960 7.931 11.646 1.00 73.31 86 GLY A C 1
ATOM 666 O O . GLY A 1 86 ? -4.497 7.139 12.467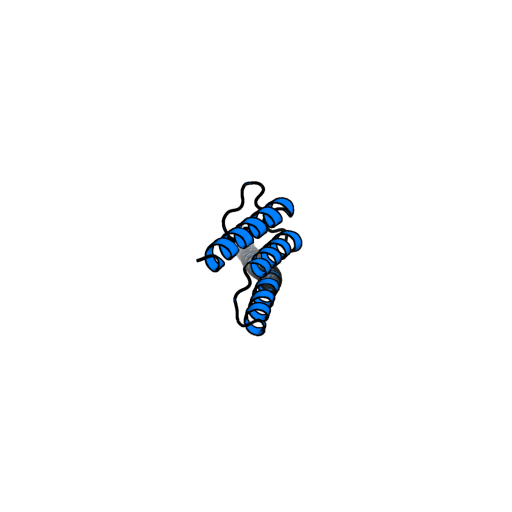 1.00 73.31 86 GLY A O 1
ATOM 667 N N . ASP A 1 87 ? -5.242 7.601 10.382 1.00 72.81 87 ASP A N 1
ATOM 668 C CA . ASP A 1 87 ? -5.150 6.242 9.830 1.00 72.81 87 ASP A CA 1
ATOM 669 C C . ASP A 1 87 ? -3.762 5.942 9.209 1.00 72.81 87 ASP A C 1
ATOM 671 O O . ASP A 1 87 ? -3.650 5.134 8.292 1.00 72.81 87 ASP A O 1
ATOM 675 N N . GLU A 1 88 ? -2.684 6.626 9.595 1.00 80.75 88 GLU A N 1
ATOM 676 C CA . GLU A 1 88 ? -1.346 6.384 9.024 1.00 80.75 88 GLU A CA 1
ATOM 677 C C . GLU A 1 88 ? -0.818 4.965 9.291 1.00 80.75 88 GLU A C 1
ATOM 679 O O . GLU A 1 88 ? -1.049 4.386 10.353 1.00 80.75 88 GLU A O 1
ATOM 684 N N . ALA A 1 89 ? -0.077 4.413 8.322 1.00 84.44 89 ALA A N 1
ATOM 685 C CA . ALA A 1 89 ? 0.594 3.129 8.485 1.00 84.44 89 ALA A CA 1
ATOM 686 C C . ALA A 1 89 ? 1.831 3.288 9.380 1.00 84.44 89 ALA A C 1
ATOM 688 O O . ALA A 1 89 ? 2.756 4.038 9.061 1.00 84.44 89 ALA A O 1
ATOM 689 N N . CYS A 1 90 ? 1.861 2.544 10.482 1.00 83.44 90 CYS A N 1
ATOM 690 C CA . CYS A 1 90 ? 2.913 2.607 11.492 1.00 83.44 90 CYS A CA 1
ATOM 691 C C . CYS A 1 90 ? 3.521 1.238 11.795 1.00 83.44 90 CYS A C 1
ATOM 693 O O . CYS A 1 90 ? 3.043 0.200 11.334 1.00 83.44 90 CYS A O 1
ATOM 695 N N . THR A 1 91 ? 4.572 1.237 12.619 1.00 85.69 91 THR A N 1
ATOM 696 C CA . THR A 1 91 ? 5.060 0.016 13.278 1.00 85.69 91 THR A CA 1
ATOM 697 C C . THR A 1 91 ? 3.959 -0.622 14.132 1.00 85.69 91 THR A C 1
ATOM 699 O O . THR A 1 91 ? 3.010 0.047 14.538 1.00 85.69 91 THR A O 1
ATOM 702 N N . VAL A 1 92 ? 4.097 -1.908 14.469 1.00 84.06 92 VAL A N 1
ATOM 703 C CA . VAL A 1 92 ? 3.111 -2.634 15.297 1.00 84.06 92 VAL A CA 1
ATOM 704 C C . VAL A 1 92 ? 2.845 -1.927 16.634 1.00 84.06 92 VAL A C 1
ATOM 706 O O . VAL A 1 92 ? 1.703 -1.867 17.087 1.00 84.06 92 VAL A O 1
ATOM 709 N N . ASN A 1 93 ? 3.877 -1.347 17.252 1.00 83.88 93 ASN A N 1
ATOM 710 C CA . ASN A 1 93 ? 3.728 -0.594 18.499 1.00 83.88 93 ASN A CA 1
ATOM 711 C C . ASN A 1 93 ? 2.943 0.709 18.291 1.00 83.88 93 ASN A C 1
ATOM 713 O O . ASN A 1 93 ? 2.045 1.001 19.077 1.00 83.88 93 ASN A O 1
ATOM 717 N N . GLY A 1 94 ? 3.227 1.452 17.215 1.00 85.25 94 GLY A N 1
ATOM 718 C CA . GLY A 1 94 ? 2.463 2.652 16.857 1.00 85.25 94 GLY A CA 1
ATOM 719 C C . GLY A 1 94 ? 1.002 2.337 16.530 1.00 85.25 94 GLY A C 1
ATOM 720 O O . GLY A 1 94 ? 0.104 3.032 16.998 1.00 85.25 94 GLY A O 1
ATOM 721 N N . LEU A 1 95 ? 0.759 1.226 15.828 1.00 86.31 95 LEU A N 1
ATOM 722 C CA . LEU A 1 95 ? -0.581 0.742 15.500 1.00 86.31 95 LEU A CA 1
ATOM 723 C C . LEU A 1 95 ? -1.389 0.416 16.761 1.00 86.31 95 LEU A C 1
ATOM 725 O O . LEU A 1 95 ? -2.535 0.837 16.886 1.00 86.31 95 LEU A O 1
ATOM 729 N N . ARG A 1 96 ? -0.788 -0.290 17.730 1.00 86.56 96 ARG A N 1
ATOM 730 C CA . ARG A 1 96 ? -1.433 -0.569 19.025 1.00 86.56 96 ARG A CA 1
ATOM 731 C C . ARG A 1 96 ? -1.844 0.714 19.736 1.00 86.56 96 ARG A C 1
ATOM 733 O O . ARG A 1 96 ? -2.924 0.767 20.314 1.00 86.56 96 ARG A O 1
ATOM 740 N N . GLU A 1 97 ? -1.000 1.737 19.688 1.00 87.62 97 GLU A N 1
ATOM 741 C CA . GLU A 1 97 ? -1.300 3.024 20.307 1.00 87.62 97 GLU A CA 1
ATOM 742 C C . GLU A 1 97 ? -2.427 3.773 19.576 1.00 87.62 97 GLU A C 1
ATOM 744 O O . GLU A 1 97 ? -3.308 4.334 20.224 1.00 87.62 97 GLU A O 1
ATOM 749 N N . GLN A 1 98 ? -2.474 3.722 18.241 1.00 87.62 98 GLN A N 1
ATOM 750 C CA . GLN A 1 98 ? -3.601 4.261 17.466 1.00 87.62 98 GLN A CA 1
ATOM 751 C C . GLN A 1 98 ? -4.920 3.563 17.810 1.00 87.62 98 GLN A C 1
ATOM 753 O O . GLN A 1 98 ? -5.923 4.237 18.038 1.00 87.62 98 GLN A O 1
ATOM 758 N N . LEU A 1 99 ? -4.920 2.229 17.897 1.00 87.69 99 LEU A N 1
ATOM 759 C CA . LEU A 1 99 ? -6.120 1.460 18.237 1.00 87.69 99 LEU A CA 1
ATOM 760 C C . LEU A 1 99 ? -6.631 1.808 19.638 1.00 87.69 99 LEU A C 1
ATOM 762 O O . LEU A 1 99 ? -7.812 2.098 19.793 1.00 87.69 99 LEU A O 1
ATOM 766 N N . LYS A 1 100 ? -5.737 1.914 20.630 1.00 88.94 100 LYS A N 1
ATOM 767 C CA . LYS A 1 100 ? -6.110 2.370 21.980 1.00 88.94 100 LYS A CA 1
ATOM 768 C C . LYS A 1 100 ? -6.775 3.745 21.974 1.00 88.94 100 LYS A C 1
ATOM 770 O O . LYS A 1 100 ? -7.731 3.960 22.711 1.00 88.94 100 LYS A O 1
ATOM 775 N N . ARG A 1 101 ? -6.280 4.685 21.160 1.00 88.19 101 ARG A N 1
ATOM 776 C CA . ARG A 1 101 ? -6.876 6.027 21.039 1.00 88.19 101 ARG A CA 1
ATOM 777 C C . ARG A 1 101 ? -8.268 5.975 20.417 1.00 88.19 101 ARG A C 1
ATOM 779 O O . ARG A 1 101 ? -9.141 6.714 20.859 1.00 88.19 101 ARG A O 1
ATOM 786 N N . ILE A 1 102 ? -8.481 5.106 19.430 1.00 87.44 102 ILE A N 1
ATOM 787 C CA . ILE A 1 102 ? -9.801 4.883 18.822 1.00 87.44 102 ILE A CA 1
ATOM 788 C C . ILE A 1 102 ? -10.765 4.288 19.848 1.00 87.44 102 ILE A C 1
ATOM 790 O O . ILE A 1 102 ? -11.876 4.792 19.991 1.00 87.44 102 ILE A O 1
ATOM 794 N N . ASP A 1 103 ? -10.335 3.269 20.591 1.00 88.44 103 ASP A N 1
ATOM 795 C CA . ASP A 1 103 ? -11.155 2.631 21.624 1.00 88.44 103 ASP A CA 1
ATOM 796 C C . ASP A 1 103 ? -11.519 3.626 22.735 1.00 88.44 103 ASP A C 1
ATOM 798 O O . ASP A 1 103 ? -12.679 3.722 23.131 1.00 88.44 103 ASP A O 1
ATOM 802 N N . ALA A 1 104 ? -10.554 4.437 23.181 1.00 88.12 104 ALA A N 1
ATOM 803 C CA . ALA A 1 104 ? -10.790 5.497 24.158 1.00 88.12 104 ALA A CA 1
ATOM 804 C C . ALA A 1 104 ? -11.761 6.568 23.631 1.00 88.12 104 ALA A C 1
ATOM 806 O O . ALA A 1 104 ? -12.656 7.003 24.355 1.00 88.12 104 ALA A O 1
ATOM 807 N N . ALA A 1 105 ? -11.617 6.978 22.366 1.00 86.69 105 ALA A N 1
ATOM 808 C CA . ALA A 1 105 ? -12.516 7.941 21.737 1.00 86.69 105 ALA A CA 1
ATOM 809 C C . ALA A 1 105 ? -13.943 7.389 21.605 1.00 86.69 105 ALA A C 1
ATOM 811 O O . ALA A 1 105 ? -14.901 8.124 21.837 1.00 86.69 105 ALA A O 1
ATOM 812 N N . ARG A 1 106 ? -14.088 6.100 21.279 1.00 85.81 106 ARG A N 1
ATOM 813 C CA . ARG A 1 106 ? -15.382 5.414 21.215 1.00 85.81 106 ARG A CA 1
ATOM 814 C C . ARG A 1 106 ? -16.040 5.324 22.592 1.00 85.81 106 ARG A C 1
ATOM 816 O O . ARG A 1 106 ? -17.191 5.721 22.733 1.00 85.81 106 ARG A O 1
ATOM 823 N N . ALA A 1 107 ? -15.300 4.898 23.615 1.00 86.62 107 ALA A N 1
ATOM 824 C CA . ALA A 1 107 ? -15.808 4.827 24.986 1.00 86.62 107 ALA A CA 1
ATOM 825 C C . ALA A 1 107 ? -16.273 6.202 25.507 1.00 86.62 107 ALA A C 1
ATOM 827 O O . ALA A 1 107 ? -17.301 6.304 26.172 1.00 86.62 107 ALA A O 1
ATOM 828 N N . ALA A 1 108 ? -15.559 7.277 25.158 1.00 86.75 108 ALA A N 1
ATOM 829 C CA . ALA A 1 108 ? -15.955 8.642 25.506 1.00 86.75 108 ALA A CA 1
ATOM 830 C C . ALA A 1 108 ? -17.236 9.121 24.791 1.00 86.75 108 ALA A C 1
ATOM 832 O O . ALA A 1 108 ? -17.907 10.024 25.290 1.00 86.75 108 ALA A O 1
ATOM 833 N N . GLN A 1 109 ? -17.568 8.553 23.627 1.00 82.44 109 GLN A N 1
ATOM 834 C CA . GLN A 1 109 ? -18.803 8.852 22.894 1.00 82.44 109 GLN A CA 1
ATOM 835 C C . GLN A 1 109 ? -19.998 8.055 23.428 1.00 82.44 109 GLN A C 1
ATOM 837 O O . GLN A 1 109 ? -21.093 8.598 23.479 1.00 82.44 109 GLN A O 1
ATOM 842 N N . GLU A 1 110 ? -19.788 6.801 23.838 1.00 78.81 110 GLU A N 1
ATOM 843 C CA . GLU A 1 110 ? -20.840 5.916 24.369 1.00 78.81 110 GLU A CA 1
ATOM 844 C C . GLU A 1 110 ? -21.233 6.249 25.823 1.00 78.81 110 GLU A C 1
ATOM 846 O O . GLU A 1 110 ? -22.330 5.915 26.256 1.00 78.81 110 GLU A O 1
ATOM 851 N N . GLY A 1 111 ? -20.357 6.917 26.584 1.00 72.88 111 GLY A N 1
ATOM 852 C CA . GLY A 1 111 ? -20.628 7.379 27.954 1.00 72.88 111 GLY A CA 1
ATOM 853 C C . GLY A 1 111 ? -21.351 8.732 28.069 1.00 72.88 111 GLY A C 1
ATOM 854 O O . GLY A 1 111 ? -21.381 9.298 29.163 1.00 72.88 111 GLY A O 1
ATOM 855 N N . LYS A 1 112 ? -21.871 9.273 26.963 1.00 52.12 112 LYS A N 1
ATOM 856 C CA . LYS A 1 112 ? -22.654 10.517 26.882 1.00 52.12 112 LYS A CA 1
ATOM 857 C C . LYS A 1 112 ? -24.103 10.218 26.532 1.00 52.12 112 LYS A C 1
ATOM 859 O O . LYS A 1 112 ? -24.965 10.963 27.045 1.00 52.12 112 LYS A O 1
#

Secondary structure (DSSP, 8-state):
--HHHHHHHHHHHHHHHHHHHHHHHHHHHHHHHHHHHHHHHHHHHHHHHHHHHHHHTS--HHHHHHHHHHHHHHHTPPPB-S---TT--B-HHHHHHHHHHHHHHHHHHHT-

Sequence (112 aa):
MDAQDFTALGLLALFVGAAYLIGRSVGKYQQQELWREHMDKCNRYVYAVKDLDTWCGHQSPHARLIARHLRSAGEGLGLSGGTPVGDEACTVNGLREQLKRIDAARAAQEGK

Foldseek 3Di:
DDPVVVVVVVVVVVVVVVVVVVVVVVVVVVVVVVVVVLVVVLVVLVVVQVVVCVVVVHHDQLSLLVSQQCSCVVSVNDADDDQDDRSGHHDPVNSVVVVVVVVVVVVVVVVD